Protein AF-A0A1X1ZP65-F1 (afdb_monomer_lite)

Secondary structure (DSSP, 8-state):
-------TTSPPPHHHHHHHHHHHHHHHHHHHHTTS-----HHHHHHHHHHHHHHHHHHHHHHHHHH---HHHHHHHHHHHHHHHHHHHHHHTTS--S-PPPPPHHHHHHHHHHHHHHHHHHHHH--

Structure (mmCIF, N/CA/C/O backbone):
data_AF-A0A1X1ZP65-F1
#
_entry.id   AF-A0A1X1ZP65-F1
#
loop_
_atom_site.group_PDB
_atom_site.id
_atom_site.type_symbol
_atom_site.label_atom_id
_atom_site.label_alt_id
_atom_site.label_comp_id
_atom_site.label_asym_id
_atom_site.label_entity_id
_atom_site.label_seq_id
_atom_site.pdbx_PDB_ins_code
_atom_site.Cartn_x
_atom_site.Cartn_y
_atom_site.Cartn_z
_atom_site.occupancy
_atom_site.B_iso_or_equiv
_atom_site.auth_seq_id
_atom_site.auth_comp_id
_atom_site.auth_asym_id
_atom_site.auth_atom_id
_atom_site.pdbx_PDB_model_num
ATOM 1 N N . MET A 1 1 ? -7.326 -2.151 -28.587 1.00 33.38 1 MET A N 1
ATOM 2 C CA . MET A 1 1 ? -6.669 -3.162 -27.728 1.00 33.38 1 MET A CA 1
ATOM 3 C C . MET A 1 1 ? -7.105 -2.901 -26.299 1.00 33.38 1 MET A C 1
ATOM 5 O O . MET A 1 1 ? -6.772 -1.851 -25.771 1.00 33.38 1 MET A O 1
ATOM 9 N N . GLY A 1 2 ? -7.943 -3.770 -25.733 1.00 37.00 2 GLY A N 1
ATOM 10 C CA . GLY A 1 2 ? -8.495 -3.604 -24.387 1.00 37.00 2 GLY A CA 1
ATOM 11 C C . GLY A 1 2 ? -7.546 -4.169 -23.336 1.00 37.00 2 GLY A C 1
ATOM 12 O O . GLY A 1 2 ? -7.438 -5.385 -23.205 1.00 37.00 2 GLY A O 1
ATOM 13 N N . TRP A 1 3 ? -6.870 -3.286 -22.608 1.00 39.00 3 TRP A N 1
ATOM 14 C CA . TRP A 1 3 ? -6.037 -3.624 -21.453 1.00 39.00 3 TRP A CA 1
ATOM 15 C C . TRP A 1 3 ? -6.852 -3.352 -20.190 1.00 39.00 3 TRP A C 1
ATOM 17 O O . TRP A 1 3 ? -6.645 -2.364 -19.502 1.00 39.00 3 TRP A O 1
ATOM 27 N N . SER A 1 4 ? -7.873 -4.166 -19.952 1.00 46.00 4 SER A N 1
ATOM 28 C CA . SER A 1 4 ? -8.547 -4.220 -18.653 1.00 46.00 4 SER A CA 1
ATOM 29 C C . SER A 1 4 ? -9.266 -5.554 -18.554 1.00 46.00 4 SER A C 1
ATOM 31 O O . SER A 1 4 ? -10.454 -5.689 -18.836 1.00 46.00 4 SER A O 1
ATOM 33 N N . ARG A 1 5 ? -8.479 -6.588 -18.281 1.00 43.97 5 ARG A N 1
ATOM 34 C CA . ARG A 1 5 ? -8.945 -7.886 -17.802 1.00 43.97 5 ARG A CA 1
ATOM 35 C C . ARG A 1 5 ? -7.924 -8.305 -16.748 1.00 43.97 5 ARG A C 1
ATOM 37 O O . ARG A 1 5 ? -6.741 -8.185 -17.032 1.00 43.97 5 ARG A O 1
ATOM 44 N N . TYR A 1 6 ? -8.427 -8.756 -15.599 1.00 52.56 6 TYR A N 1
ATOM 45 C CA . TYR A 1 6 ? -7.776 -9.084 -14.316 1.00 52.56 6 TY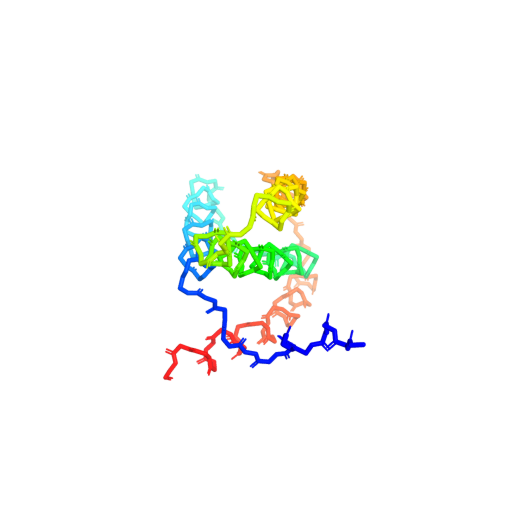R A CA 1
ATOM 46 C C . TYR A 1 6 ? -7.831 -7.962 -13.251 1.00 52.56 6 TYR A C 1
ATOM 48 O O . TYR A 1 6 ? -7.319 -6.879 -13.475 1.00 52.56 6 TYR A O 1
ATOM 56 N N . ALA A 1 7 ? -8.447 -8.147 -12.074 1.00 46.84 7 ALA A N 1
ATOM 57 C CA . ALA A 1 7 ? -9.274 -9.262 -11.608 1.00 46.84 7 ALA A CA 1
ATOM 58 C C . ALA A 1 7 ? -10.049 -8.891 -10.326 1.00 46.84 7 ALA A C 1
ATOM 60 O O . ALA A 1 7 ? -9.494 -8.926 -9.233 1.00 46.84 7 ALA A O 1
ATOM 61 N N . ALA A 1 8 ? -11.367 -8.712 -10.409 1.00 44.25 8 ALA A N 1
ATOM 62 C CA . ALA A 1 8 ? -12.243 -8.726 -9.229 1.00 44.25 8 ALA A CA 1
ATOM 63 C C . ALA A 1 8 ? -12.385 -10.147 -8.610 1.00 44.25 8 ALA A C 1
ATOM 65 O O . ALA A 1 8 ? -13.429 -10.498 -8.073 1.00 44.25 8 ALA A O 1
ATOM 66 N N . GLY A 1 9 ? -11.357 -11.003 -8.726 1.00 50.53 9 GLY A N 1
ATOM 67 C CA . GLY A 1 9 ? -11.441 -12.429 -8.394 1.00 50.53 9 GLY A CA 1
ATOM 68 C C . GLY A 1 9 ? -10.133 -13.235 -8.356 1.00 50.53 9 GLY A C 1
ATOM 69 O O . GLY A 1 9 ? -10.192 -14.398 -7.973 1.00 50.53 9 GLY A O 1
ATOM 70 N N . MET A 1 10 ? -8.957 -12.681 -8.692 1.00 63.25 10 MET A N 1
ATOM 71 C CA . MET A 1 10 ? -7.682 -13.394 -8.471 1.00 63.25 10 MET A CA 1
ATOM 72 C C . MET A 1 10 ? -7.220 -13.261 -7.020 1.00 63.25 10 MET A C 1
ATOM 74 O O . MET A 1 10 ? -7.535 -12.289 -6.323 1.00 63.25 10 MET A O 1
ATOM 78 N N . ALA A 1 11 ? -6.474 -14.260 -6.552 1.00 79.75 11 ALA A N 1
ATOM 79 C CA . ALA A 1 11 ? -5.706 -14.124 -5.326 1.00 79.75 11 ALA A CA 1
ATOM 80 C C . ALA A 1 11 ? -4.692 -12.980 -5.479 1.00 79.75 11 ALA A C 1
ATOM 82 O O . ALA A 1 11 ? -4.091 -12.832 -6.542 1.00 79.75 11 ALA A O 1
ATOM 83 N N . LYS A 1 12 ? -4.547 -12.165 -4.427 1.00 83.88 12 LYS A N 1
ATOM 84 C CA . LYS A 1 12 ? -3.535 -11.102 -4.359 1.00 83.88 12 LYS A CA 1
ATOM 85 C C . LYS A 1 12 ? -2.146 -11.721 -4.546 1.00 83.88 12 LYS A C 1
ATOM 87 O O . LYS A 1 12 ? -1.949 -12.867 -4.134 1.00 83.88 12 LYS A O 1
ATOM 92 N N . THR A 1 13 ? -1.194 -10.986 -5.111 1.00 91.00 13 THR A N 1
ATOM 93 C CA . THR A 1 13 ? 0.210 -11.425 -5.169 1.00 91.00 13 THR A CA 1
ATOM 94 C C . THR A 1 13 ? 0.757 -11.672 -3.763 1.00 91.00 13 THR A C 1
ATOM 96 O O . THR A 1 13 ? 0.254 -11.113 -2.786 1.00 91.00 13 THR A O 1
ATOM 99 N N . ILE A 1 14 ? 1.804 -12.495 -3.649 1.00 92.00 14 ILE A N 1
ATOM 100 C CA . ILE A 1 14 ? 2.462 -12.768 -2.360 1.00 92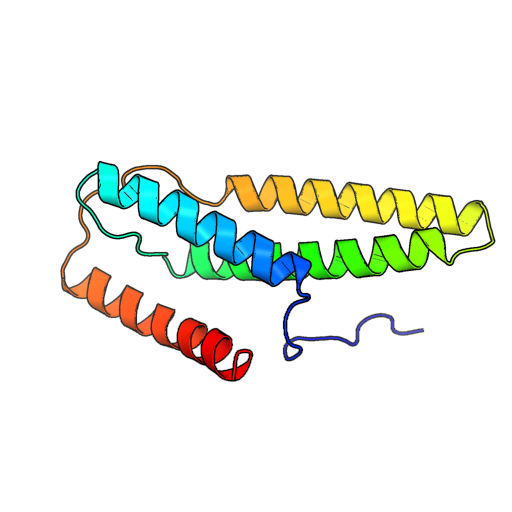.00 14 ILE A CA 1
ATOM 101 C C . ILE A 1 14 ? 2.913 -11.453 -1.711 1.00 92.00 14 ILE A C 1
ATOM 103 O O . ILE A 1 14 ? 2.593 -11.214 -0.554 1.00 92.00 14 ILE A O 1
ATOM 107 N N . ALA A 1 15 ? 3.523 -10.550 -2.485 1.00 91.19 15 ALA A N 1
ATOM 108 C CA . ALA A 1 15 ? 3.959 -9.244 -1.995 1.00 91.19 15 ALA A CA 1
ATOM 109 C C . ALA A 1 15 ? 2.805 -8.410 -1.406 1.00 91.19 15 ALA A C 1
ATOM 111 O O . ALA A 1 15 ? 2.954 -7.793 -0.352 1.00 91.19 15 ALA A O 1
ATOM 112 N N . ALA A 1 16 ? 1.634 -8.398 -2.054 1.00 91.75 16 ALA A N 1
ATOM 113 C CA . ALA A 1 16 ? 0.462 -7.707 -1.521 1.00 91.75 16 ALA A CA 1
ATOM 114 C C . ALA A 1 16 ? -0.084 -8.380 -0.252 1.00 91.75 16 ALA A C 1
ATOM 116 O O . ALA A 1 16 ? -0.490 -7.687 0.679 1.00 91.75 16 ALA A O 1
ATOM 117 N N . GLN A 1 17 ? -0.090 -9.714 -0.191 1.00 91.88 17 GLN A N 1
ATOM 118 C CA . GLN A 1 17 ? -0.527 -10.452 0.998 1.00 91.88 17 GLN A CA 1
ATOM 119 C C . GLN A 1 17 ? 0.403 -10.210 2.191 1.00 91.88 17 GLN A C 1
ATOM 121 O O . GLN A 1 17 ? -0.082 -9.898 3.276 1.00 91.88 17 GLN A O 1
ATOM 126 N N . GLU A 1 18 ? 1.716 -10.306 1.982 1.00 92.56 18 GLU A N 1
ATOM 127 C CA . GLU A 1 18 ? 2.740 -10.064 3.002 1.00 92.56 18 GLU A CA 1
ATOM 128 C C . GLU A 1 18 ? 2.650 -8.640 3.548 1.00 92.56 18 GLU A C 1
ATOM 130 O O . GLU A 1 18 ? 2.596 -8.451 4.761 1.00 92.56 18 GLU A O 1
ATOM 135 N N . LEU A 1 19 ? 2.540 -7.641 2.665 1.00 93.94 19 LEU A N 1
ATOM 136 C CA . LEU A 1 19 ? 2.398 -6.243 3.068 1.00 93.94 19 LEU A CA 1
ATOM 137 C C . LEU A 1 19 ? 1.134 -6.011 3.906 1.00 93.94 19 LEU A C 1
ATOM 139 O O . LEU A 1 19 ? 1.188 -5.339 4.935 1.00 93.94 19 LEU A O 1
ATOM 143 N N . LEU A 1 20 ? -0.006 -6.569 3.487 1.00 93.06 20 LEU A N 1
ATOM 144 C CA . LEU A 1 20 ? -1.260 -6.418 4.226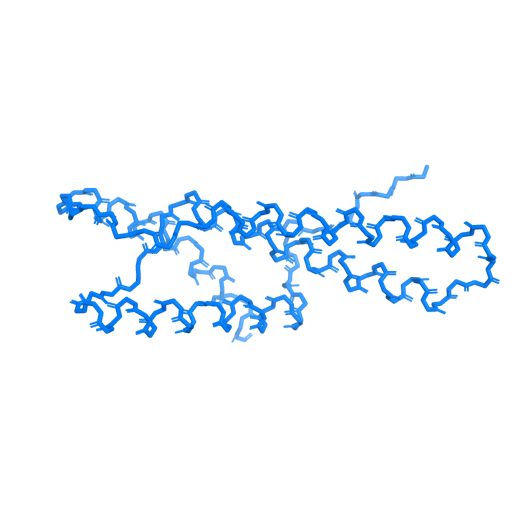 1.00 93.06 20 LEU A CA 1
ATOM 145 C C . LEU A 1 20 ? -1.241 -7.181 5.559 1.00 93.06 20 LEU A C 1
ATOM 147 O O . LEU A 1 20 ? -1.826 -6.693 6.523 1.00 93.06 20 LEU A O 1
ATOM 151 N N . SER A 1 21 ? -0.575 -8.340 5.632 1.00 91.62 21 SER A N 1
ATOM 152 C CA . SER A 1 21 ? -0.399 -9.084 6.889 1.00 91.62 21 SER A CA 1
ATOM 153 C C . SER A 1 21 ? 0.485 -8.317 7.864 1.00 91.62 21 SER A C 1
ATOM 155 O O . SER A 1 21 ? 0.087 -8.115 9.006 1.00 91.62 21 SER A O 1
ATOM 157 N N . ALA A 1 22 ? 1.632 -7.814 7.401 1.00 91.94 22 ALA A N 1
ATOM 158 C CA . ALA A 1 22 ? 2.557 -7.047 8.230 1.00 91.94 22 ALA A CA 1
ATOM 159 C C . ALA A 1 22 ? 1.889 -5.794 8.820 1.00 91.94 22 ALA A C 1
ATOM 161 O O . ALA A 1 22 ? 2.044 -5.503 10.004 1.00 91.94 22 ALA A O 1
ATOM 162 N N . LEU A 1 23 ? 1.083 -5.089 8.019 1.00 92.00 23 LEU A N 1
ATOM 163 C CA . LEU A 1 23 ? 0.327 -3.927 8.484 1.00 92.00 23 LEU A CA 1
ATOM 164 C C . LEU A 1 23 ? -0.742 -4.293 9.530 1.00 92.00 23 LEU A C 1
ATOM 166 O O . LEU A 1 23 ? -0.891 -3.590 10.530 1.00 92.00 23 LEU A O 1
ATOM 170 N N . ASP A 1 24 ? -1.492 -5.376 9.304 1.00 91.50 24 ASP A N 1
ATOM 171 C CA . ASP A 1 24 ? -2.498 -5.895 10.245 1.00 91.50 24 ASP A CA 1
ATOM 172 C C . ASP A 1 24 ? -1.840 -6.281 11.580 1.00 91.50 24 ASP A C 1
ATOM 174 O O . ASP A 1 24 ? -2.332 -5.904 12.641 1.00 91.50 24 ASP A O 1
ATOM 178 N N . GLU A 1 25 ? -0.690 -6.958 11.531 1.00 91.31 25 GLU A N 1
ATOM 179 C CA . GLU A 1 25 ? 0.099 -7.357 12.700 1.00 91.31 25 GLU A CA 1
ATOM 180 C C . GLU A 1 25 ? 0.639 -6.154 13.483 1.00 91.31 25 GLU A C 1
ATOM 182 O O . GLU A 1 25 ? 0.475 -6.093 14.706 1.00 91.31 25 GLU A O 1
ATOM 187 N N . GLU A 1 26 ? 1.241 -5.177 12.802 1.00 91.44 26 GLU A N 1
ATOM 188 C CA . GLU A 1 26 ? 1.803 -3.983 13.437 1.00 91.44 26 GLU A CA 1
ATOM 189 C C . GLU A 1 26 ? 0.716 -3.156 14.137 1.00 91.44 26 GLU A C 1
ATOM 191 O O . GLU A 1 26 ? 0.849 -2.786 15.311 1.00 91.44 26 GLU A O 1
ATOM 196 N N . LEU A 1 27 ? -0.405 -2.913 13.454 1.00 90.44 27 LEU A N 1
ATOM 197 C CA . LEU A 1 27 ? -1.509 -2.141 14.017 1.00 90.44 27 LEU A CA 1
ATOM 198 C C . LEU A 1 27 ? -2.253 -2.914 15.110 1.00 90.44 27 LEU A C 1
ATOM 200 O O . LEU A 1 27 ? -2.677 -2.306 16.095 1.00 90.44 27 LEU A O 1
ATOM 204 N N . ALA A 1 28 ? -2.355 -4.242 15.008 1.00 90.12 28 ALA A N 1
ATOM 205 C CA . ALA A 1 28 ? -2.910 -5.074 16.073 1.00 90.12 28 ALA A CA 1
ATOM 206 C C . ALA A 1 28 ? -2.030 -5.045 17.326 1.00 90.12 28 ALA A C 1
ATOM 208 O O . ALA A 1 28 ? -2.543 -4.894 18.438 1.00 90.12 28 ALA A O 1
ATOM 209 N N . ALA A 1 29 ? -0.707 -5.121 17.162 1.00 88.75 29 ALA A N 1
ATOM 210 C CA . ALA A 1 29 ? 0.234 -4.973 18.265 1.00 88.75 29 ALA A CA 1
ATOM 211 C C . ALA A 1 29 ? 0.134 -3.580 18.904 1.00 88.75 29 ALA A C 1
ATOM 213 O O . ALA A 1 29 ? 0.173 -3.459 20.131 1.00 88.75 29 ALA A O 1
ATOM 214 N N . SER A 1 30 ? -0.045 -2.529 18.098 1.00 88.25 30 SER A N 1
ATOM 215 C CA . SER A 1 30 ? -0.242 -1.176 18.616 1.00 88.25 30 SER A CA 1
ATOM 216 C C . SER A 1 30 ? -1.548 -1.029 19.396 1.00 88.25 30 SER A C 1
ATOM 218 O O . SER A 1 30 ? -1.511 -0.590 20.542 1.00 88.25 30 SER A O 1
ATOM 220 N N . ALA A 1 31 ? -2.678 -1.482 18.845 1.00 86.62 31 ALA A N 1
ATOM 221 C CA . ALA A 1 31 ? -3.972 -1.442 19.529 1.00 86.62 31 ALA A CA 1
ATOM 222 C C . ALA A 1 31 ? -3.934 -2.191 20.871 1.00 86.62 31 ALA A C 1
ATOM 224 O O . ALA A 1 31 ? -4.455 -1.703 21.879 1.00 86.62 31 ALA A O 1
ATOM 225 N N . LYS A 1 32 ? -3.246 -3.341 20.909 1.00 88.50 32 LYS A N 1
ATOM 226 C CA . LYS A 1 32 ? -3.093 -4.147 22.124 1.00 88.50 32 LYS A CA 1
ATOM 227 C C . LYS A 1 32 ? -2.306 -3.422 23.216 1.00 88.50 32 LYS A C 1
ATOM 229 O O . LYS A 1 32 ? -2.655 -3.556 24.388 1.00 88.50 32 LYS A O 1
ATOM 234 N N . ARG A 1 33 ? -1.274 -2.644 22.859 1.00 86.88 33 ARG A N 1
ATOM 235 C CA . ARG A 1 33 ? -0.547 -1.786 23.819 1.00 86.88 33 ARG A CA 1
ATOM 236 C C . ARG A 1 33 ? -1.462 -0.729 24.441 1.00 86.88 33 ARG A C 1
ATOM 238 O O . ARG A 1 33 ? -1.311 -0.432 25.620 1.00 86.88 33 ARG A O 1
ATOM 245 N N . ASP A 1 34 ? -2.461 -0.274 23.692 1.00 86.00 34 ASP A N 1
ATOM 246 C CA . ASP A 1 34 ? -3.496 0.660 24.151 1.00 86.00 34 ASP A CA 1
ATOM 247 C C . ASP A 1 34 ? -4.700 -0.043 24.816 1.00 86.00 34 ASP A C 1
ATOM 249 O O . ASP A 1 34 ? -5.748 0.572 25.038 1.00 86.00 34 ASP A O 1
ATOM 253 N N . GLY A 1 35 ? -4.581 -1.342 25.120 1.00 86.25 35 GLY A N 1
ATOM 254 C CA . GLY A 1 35 ? -5.592 -2.130 25.832 1.00 86.25 35 GLY A CA 1
ATOM 255 C C . GLY A 1 35 ? -6.840 -2.477 25.015 1.00 86.25 35 GLY A C 1
ATOM 256 O O . GLY A 1 35 ? -7.883 -2.769 25.602 1.00 86.25 35 GLY A O 1
ATOM 257 N N . ARG A 1 36 ? -6.775 -2.425 23.679 1.00 84.19 36 ARG A N 1
ATOM 258 C CA . ARG A 1 36 ? -7.904 -2.718 22.781 1.00 84.19 36 ARG A CA 1
ATOM 259 C C . ARG A 1 36 ? -7.508 -3.668 21.652 1.00 84.19 36 ARG A C 1
ATOM 261 O O . ARG A 1 36 ? -6.335 -3.843 21.350 1.00 84.19 36 ARG A O 1
ATOM 268 N N . ASP A 1 37 ? -8.506 -4.258 21.004 1.00 87.19 37 ASP A N 1
ATOM 269 C CA . ASP A 1 37 ? -8.301 -5.039 19.784 1.00 87.19 37 ASP A CA 1
ATOM 270 C C . ASP A 1 37 ? -8.379 -4.134 18.550 1.00 87.19 37 ASP A C 1
ATOM 272 O O . ASP A 1 37 ? -9.203 -3.214 18.496 1.00 87.19 37 ASP A O 1
ATOM 276 N N . LEU A 1 38 ? -7.567 -4.424 17.530 1.00 85.69 38 LEU A N 1
ATOM 277 C CA . LEU A 1 38 ? -7.704 -3.789 16.222 1.00 85.69 38 LEU A CA 1
ATOM 278 C C . LEU A 1 38 ? -9.028 -4.214 15.582 1.00 85.69 38 LEU A C 1
ATOM 280 O O . LEU A 1 38 ? -9.292 -5.400 15.373 1.00 85.69 38 LEU A O 1
ATOM 284 N N . VAL A 1 39 ? -9.851 -3.229 15.226 1.00 86.06 39 VAL A N 1
ATOM 285 C CA . VAL A 1 39 ? -11.079 -3.458 14.469 1.00 86.06 39 VAL A CA 1
ATOM 286 C C . VAL A 1 39 ? -11.140 -2.490 13.302 1.00 86.06 39 VAL A C 1
ATOM 288 O O . VAL A 1 39 ? -11.433 -1.312 13.466 1.00 86.06 39 VAL A O 1
ATOM 291 N N . TRP A 1 40 ? -10.917 -3.026 12.109 1.00 85.31 40 TRP A N 1
ATOM 292 C CA . TRP A 1 40 ? -11.056 -2.283 10.866 1.00 85.31 40 TRP A CA 1
ATOM 293 C C . TRP A 1 40 ? -12.502 -1.845 10.622 1.00 85.31 40 TRP A C 1
ATOM 295 O O . TRP A 1 40 ? -13.437 -2.644 10.742 1.00 85.31 40 TRP A O 1
ATOM 305 N N . SER A 1 41 ? -12.700 -0.598 10.215 1.00 86.50 41 SER A N 1
ATOM 306 C CA . SER A 1 41 ? -13.957 -0.148 9.623 1.00 86.50 41 SER A CA 1
ATOM 307 C C . SER A 1 41 ? -14.135 -0.675 8.198 1.00 86.50 41 SER A C 1
ATOM 309 O O . SER A 1 41 ? -13.190 -1.124 7.553 1.00 86.50 41 SER A O 1
ATOM 311 N N . ALA A 1 42 ? -15.366 -0.606 7.682 1.00 83.88 42 ALA A N 1
ATOM 312 C CA . ALA A 1 42 ? -15.644 -0.995 6.300 1.00 83.88 42 ALA A CA 1
ATOM 313 C C . ALA A 1 42 ? -14.871 -0.127 5.288 1.00 83.88 42 ALA A C 1
ATOM 315 O O . ALA A 1 42 ? -14.365 -0.659 4.306 1.00 83.88 42 ALA A O 1
ATOM 316 N N . ALA A 1 43 ? -14.734 1.174 5.565 1.00 86.75 43 ALA A N 1
ATOM 317 C CA . ALA A 1 43 ? -13.969 2.093 4.726 1.00 86.75 43 ALA A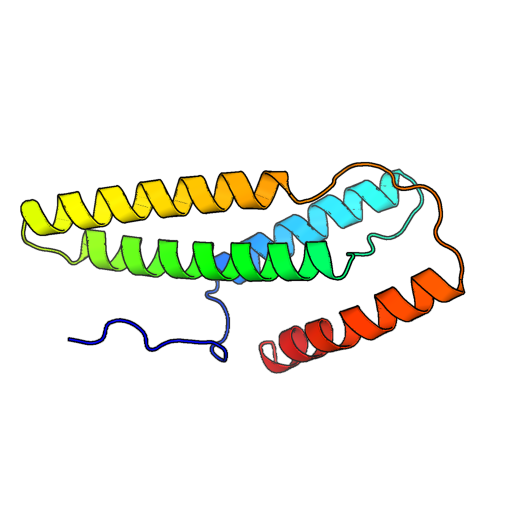 CA 1
ATOM 318 C C . ALA A 1 43 ? -12.472 1.748 4.735 1.00 86.75 43 ALA A C 1
ATOM 320 O O . ALA A 1 43 ? -11.854 1.656 3.681 1.00 86.75 43 ALA A O 1
ATOM 321 N N . GLU A 1 44 ? -11.892 1.467 5.905 1.00 90.00 44 GLU A N 1
ATOM 322 C CA . GLU A 1 44 ? -10.483 1.060 5.984 1.00 90.00 44 GLU A CA 1
ATOM 323 C C . GLU A 1 44 ? -10.246 -0.292 5.308 1.00 90.00 44 GLU A C 1
ATOM 325 O O . GLU A 1 44 ? -9.238 -0.465 4.631 1.00 90.00 44 GLU A O 1
ATOM 330 N N . ARG A 1 45 ? -11.186 -1.242 5.414 1.00 89.75 45 ARG A N 1
ATOM 331 C CA . ARG A 1 45 ? -11.117 -2.504 4.658 1.00 89.75 45 ARG A CA 1
ATOM 332 C C . ARG A 1 45 ? -11.091 -2.269 3.150 1.00 89.75 45 ARG A C 1
ATOM 334 O O . ARG A 1 45 ? -10.322 -2.929 2.457 1.00 89.75 45 ARG A O 1
ATOM 341 N N . GLU A 1 46 ? -11.899 -1.340 2.653 1.00 89.00 46 GLU A N 1
ATOM 342 C CA . GLU A 1 46 ? -11.911 -0.977 1.237 1.00 89.00 46 GLU A CA 1
ATOM 343 C C . GLU A 1 46 ? -10.573 -0.356 0.811 1.00 89.00 46 GLU A C 1
ATOM 345 O O . GLU A 1 46 ? -9.986 -0.775 -0.187 1.00 89.00 46 GLU A O 1
ATOM 350 N N . VAL A 1 47 ? -10.034 0.567 1.616 1.00 92.38 47 VAL A N 1
ATOM 351 C CA . VAL A 1 47 ? -8.708 1.168 1.397 1.00 92.38 47 VAL A CA 1
ATOM 352 C C . VAL A 1 47 ? -7.608 0.103 1.385 1.00 92.38 47 VAL A C 1
ATOM 354 O O . VAL A 1 47 ? -6.770 0.114 0.487 1.00 92.38 47 VAL A O 1
ATOM 357 N N . LEU A 1 48 ? -7.625 -0.860 2.311 1.00 92.50 48 LEU A N 1
ATOM 358 C CA . LEU A 1 48 ? -6.688 -1.991 2.320 1.00 92.50 48 LEU A CA 1
ATOM 359 C C . LEU A 1 48 ? -6.806 -2.845 1.049 1.00 92.50 48 LEU A C 1
ATOM 361 O O . LEU A 1 48 ? -5.792 -3.265 0.488 1.00 92.50 48 LEU A O 1
ATOM 365 N N . GLY A 1 49 ? -8.029 -3.070 0.562 1.00 90.31 49 GLY A N 1
ATOM 366 C CA . GLY A 1 49 ? -8.280 -3.737 -0.716 1.00 90.31 49 GLY A CA 1
ATOM 367 C C . GLY A 1 49 ? -7.607 -3.013 -1.884 1.00 90.31 49 GLY A C 1
ATOM 368 O O . GLY A 1 49 ? -6.857 -3.645 -2.637 1.00 90.31 49 GLY A O 1
ATOM 369 N N . MET A 1 50 ? -7.802 -1.691 -1.959 1.00 93.50 50 MET A N 1
ATOM 370 C CA . MET A 1 50 ? -7.199 -0.809 -2.966 1.00 93.50 50 MET A CA 1
ATOM 371 C C . MET A 1 50 ? -5.669 -0.760 -2.871 1.00 93.50 50 MET A C 1
ATOM 373 O O . MET A 1 50 ? -4.996 -0.776 -3.900 1.00 93.50 50 MET A O 1
ATOM 377 N N . ILE A 1 51 ? -5.099 -0.745 -1.658 1.00 94.69 51 ILE A N 1
ATOM 378 C CA . ILE A 1 51 ? -3.643 -0.840 -1.453 1.00 94.69 51 ILE A CA 1
ATOM 379 C C . ILE A 1 51 ? -3.129 -2.157 -2.026 1.00 94.69 51 ILE A C 1
ATOM 381 O O . ILE A 1 51 ? -2.169 -2.150 -2.793 1.00 94.69 51 ILE A O 1
ATOM 385 N N . GLY A 1 52 ? -3.792 -3.272 -1.711 1.00 93.75 52 GLY A N 1
ATOM 386 C CA . GLY A 1 52 ? -3.426 -4.574 -2.259 1.00 93.75 52 GLY A CA 1
ATOM 387 C C . GLY A 1 52 ? -3.451 -4.594 -3.790 1.00 93.75 52 GLY A C 1
ATOM 388 O O . GLY A 1 52 ? -2.514 -5.091 -4.399 1.00 93.75 52 GLY A O 1
ATOM 389 N N . ASP A 1 53 ? -4.489 -4.028 -4.421 1.00 93.19 53 ASP A N 1
ATOM 390 C CA . ASP A 1 53 ? -4.591 -3.969 -5.894 1.00 93.19 53 ASP A CA 1
ATOM 391 C C . ASP A 1 53 ? -3.478 -3.106 -6.503 1.00 93.19 53 ASP A C 1
ATOM 393 O O . ASP A 1 53 ? -2.898 -3.448 -7.532 1.00 93.19 53 ASP A O 1
ATOM 397 N N . ALA A 1 54 ? -3.142 -1.990 -5.855 1.00 95.31 54 ALA A N 1
ATOM 398 C CA . ALA A 1 54 ? -2.062 -1.123 -6.305 1.00 95.31 54 ALA A CA 1
ATOM 399 C C . ALA A 1 54 ? -0.681 -1.789 -6.152 1.00 95.31 54 ALA A C 1
ATOM 401 O O . ALA A 1 54 ? 0.186 -1.596 -7.004 1.00 95.31 54 ALA A O 1
ATOM 402 N N . VAL A 1 55 ? -0.472 -2.601 -5.110 1.00 96.19 55 VAL A N 1
ATOM 403 C CA . VAL A 1 55 ? 0.755 -3.397 -4.940 1.00 96.19 55 VAL A CA 1
ATOM 404 C C . VAL A 1 55 ? 0.846 -4.501 -5.992 1.00 96.19 55 VAL A C 1
ATOM 406 O O . VAL A 1 55 ? 1.901 -4.635 -6.609 1.00 96.19 55 VAL A O 1
ATOM 409 N N . ASP A 1 56 ? -0.245 -5.221 -6.264 1.00 95.38 56 ASP A N 1
ATOM 410 C CA . ASP A 1 56 ? -0.301 -6.203 -7.357 1.00 95.38 56 ASP A CA 1
ATOM 411 C C . ASP A 1 56 ? 0.077 -5.541 -8.689 1.00 95.38 56 ASP A C 1
ATOM 413 O O . ASP A 1 56 ? 0.936 -6.025 -9.428 1.00 95.38 56 ASP A O 1
ATOM 417 N N . ARG A 1 57 ? -0.486 -4.357 -8.953 1.00 95.50 57 ARG A N 1
ATOM 418 C CA . ARG A 1 57 ? -0.167 -3.586 -10.153 1.00 95.50 57 ARG A CA 1
ATOM 419 C C . ARG A 1 57 ? 1.297 -3.145 -10.206 1.00 95.50 57 ARG A C 1
ATOM 421 O O . ARG A 1 57 ? 1.889 -3.128 -11.286 1.00 95.50 57 ARG A O 1
ATOM 428 N N . ARG A 1 58 ? 1.891 -2.785 -9.066 1.00 97.25 58 ARG A N 1
ATOM 429 C CA . ARG A 1 58 ? 3.317 -2.440 -8.972 1.00 97.25 58 ARG A CA 1
ATOM 430 C C . ARG A 1 58 ? 4.189 -3.637 -9.351 1.00 97.25 58 ARG A C 1
ATOM 432 O O . ARG A 1 58 ? 5.136 -3.453 -10.112 1.00 97.25 58 ARG A O 1
ATOM 439 N N . GLU A 1 59 ? 3.871 -4.838 -8.873 1.00 97.06 59 GLU A N 1
ATOM 440 C CA . GLU A 1 59 ? 4.604 -6.067 -9.219 1.00 97.06 59 GLU A CA 1
ATOM 441 C C . GLU A 1 59 ? 4.518 -6.377 -10.721 1.00 97.06 59 GLU A C 1
ATOM 443 O O . GLU A 1 59 ? 5.543 -6.590 -11.370 1.00 97.06 59 GLU A O 1
ATOM 448 N N . GLU A 1 60 ? 3.322 -6.296 -11.312 1.00 95.81 60 GLU A N 1
ATOM 449 C CA . GLU A 1 60 ? 3.138 -6.463 -12.761 1.00 95.81 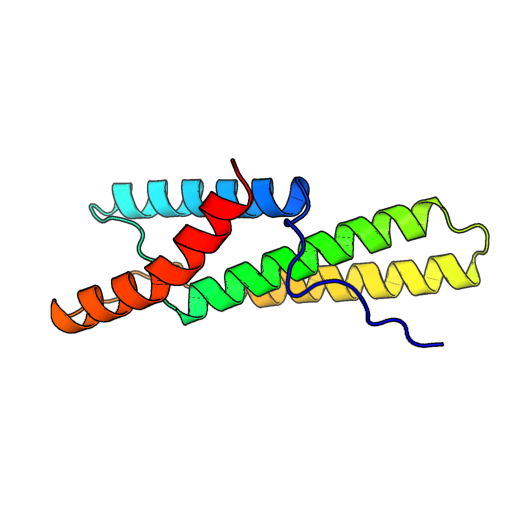60 GLU A CA 1
ATOM 450 C C . GLU A 1 60 ? 3.967 -5.465 -13.578 1.00 95.81 60 GLU A C 1
ATOM 452 O O . GLU A 1 60 ? 4.639 -5.834 -14.544 1.00 95.81 60 GLU A O 1
ATOM 457 N N . LEU A 1 61 ? 3.916 -4.182 -13.203 1.00 96.81 61 LEU A N 1
ATOM 458 C CA . LEU A 1 61 ? 4.659 -3.126 -13.882 1.00 96.81 61 LEU A CA 1
ATOM 459 C C . LEU A 1 61 ? 6.169 -3.295 -13.709 1.00 96.81 61 LEU A C 1
ATOM 461 O O . LEU A 1 61 ? 6.912 -3.007 -14.644 1.00 96.81 61 LEU A O 1
ATOM 465 N N . SER A 1 62 ? 6.619 -3.787 -12.554 1.00 97.19 62 SER A N 1
ATOM 466 C CA . SER A 1 62 ? 8.035 -4.042 -12.281 1.00 97.19 62 SER A CA 1
ATOM 467 C C . SER A 1 62 ? 8.547 -5.186 -13.158 1.00 97.19 62 SER A C 1
ATOM 469 O O . SER A 1 62 ? 9.551 -5.032 -13.848 1.00 97.19 62 SER A O 1
ATOM 471 N N . ALA A 1 63 ? 7.796 -6.287 -13.254 1.00 96.75 63 ALA A N 1
ATOM 472 C CA . ALA A 1 63 ? 8.114 -7.381 -14.171 1.00 96.75 63 ALA A CA 1
ATOM 473 C C . ALA A 1 63 ? 8.129 -6.920 -15.642 1.00 96.75 63 ALA A C 1
ATOM 475 O O . ALA A 1 63 ? 9.036 -7.262 -16.404 1.00 96.75 63 ALA A O 1
ATOM 476 N N . ALA A 1 64 ? 7.157 -6.096 -16.050 1.00 96.31 64 ALA A N 1
ATOM 477 C CA . ALA A 1 64 ? 7.109 -5.535 -17.399 1.00 96.31 64 ALA A CA 1
ATOM 478 C C . ALA A 1 64 ? 8.271 -4.567 -17.682 1.00 96.31 64 ALA A C 1
ATOM 480 O O . ALA A 1 64 ? 8.775 -4.524 -18.807 1.00 96.31 64 ALA A O 1
ATOM 481 N N . TYR A 1 65 ? 8.701 -3.797 -16.680 1.00 96.94 65 TYR A N 1
ATOM 482 C CA . TYR A 1 65 ? 9.839 -2.886 -16.777 1.00 96.94 65 TYR A CA 1
ATOM 483 C C . TYR A 1 65 ? 11.136 -3.647 -17.068 1.00 96.94 65 TYR A C 1
ATOM 485 O O . TYR A 1 65 ? 11.870 -3.269 -17.983 1.00 96.94 65 TYR A O 1
ATOM 493 N N . GLU A 1 66 ? 11.374 -4.751 -16.360 1.00 96.94 66 GLU A N 1
ATOM 494 C CA . GLU A 1 66 ? 12.549 -5.604 -16.568 1.00 96.94 66 GLU A CA 1
ATOM 495 C C . GLU A 1 66 ? 12.516 -6.316 -17.929 1.00 96.94 66 GLU A C 1
ATOM 497 O O . GLU A 1 66 ? 13.523 -6.385 -18.634 1.00 96.94 66 GLU A O 1
ATOM 502 N N . ALA A 1 67 ? 11.342 -6.791 -18.356 1.00 96.81 67 ALA A N 1
ATOM 503 C CA . ALA A 1 67 ? 11.191 -7.515 -19.617 1.00 96.81 67 ALA A CA 1
ATOM 504 C C . ALA A 1 67 ? 11.237 -6.618 -20.872 1.00 96.81 67 ALA A C 1
ATOM 506 O O . ALA A 1 67 ? 11.438 -7.112 -21.987 1.00 96.81 67 ALA A O 1
ATOM 507 N N . CYS A 1 68 ? 11.010 -5.306 -20.743 1.00 95.19 68 CYS A N 1
ATOM 508 C CA . CYS A 1 68 ? 10.898 -4.433 -21.909 1.00 95.19 68 CYS A CA 1
ATOM 509 C C . CYS A 1 68 ? 12.264 -4.136 -22.558 1.00 95.19 68 CYS A C 1
ATOM 511 O O . CYS A 1 68 ? 13.253 -3.825 -21.894 1.00 95.19 68 CYS A O 1
ATOM 513 N N . GLN A 1 69 ? 12.306 -4.176 -23.893 1.00 94.19 69 GLN A N 1
ATOM 514 C CA . GLN A 1 69 ? 13.549 -4.029 -24.665 1.00 94.19 69 GLN A CA 1
ATOM 515 C C . GLN A 1 69 ? 13.769 -2.619 -25.227 1.00 94.19 69 GLN A C 1
ATOM 517 O O . GLN A 1 69 ? 14.880 -2.264 -25.608 1.00 94.19 69 GLN A O 1
ATOM 522 N N . THR A 1 70 ? 12.719 -1.796 -25.296 1.00 97.00 70 THR A N 1
ATOM 523 C CA . THR A 1 70 ? 12.795 -0.461 -25.904 1.00 97.00 70 THR A CA 1
ATOM 524 C C . THR A 1 70 ? 12.788 0.633 -24.845 1.00 97.00 70 THR A C 1
ATOM 526 O O . THR A 1 70 ? 11.952 0.635 -23.941 1.00 97.00 70 THR A O 1
ATOM 529 N N . ILE A 1 71 ? 13.674 1.620 -25.002 1.00 96.62 71 ILE A N 1
ATOM 530 C CA . ILE A 1 71 ? 13.808 2.751 -24.068 1.00 96.62 71 ILE A CA 1
ATOM 531 C C . ILE A 1 71 ? 12.487 3.519 -23.935 1.00 96.62 71 ILE A C 1
ATOM 533 O O . ILE A 1 71 ? 12.071 3.845 -22.829 1.00 96.62 71 ILE A O 1
ATOM 537 N N . SER A 1 72 ? 11.785 3.764 -25.047 1.00 95.88 72 SER A N 1
ATOM 538 C CA . SER A 1 72 ? 10.506 4.487 -25.020 1.00 95.88 72 SER A CA 1
ATOM 539 C C . SER A 1 72 ? 9.445 3.770 -24.176 1.00 95.88 72 SER A C 1
ATOM 541 O O . SER A 1 72 ? 8.740 4.412 -23.399 1.00 95.88 72 SER A O 1
ATOM 543 N N . THR A 1 73 ? 9.353 2.441 -24.277 1.00 95.88 73 THR A N 1
ATOM 544 C CA . THR A 1 73 ? 8.420 1.647 -23.463 1.00 95.88 73 THR A CA 1
ATOM 545 C C . THR A 1 73 ? 8.859 1.627 -22.006 1.00 95.88 73 THR A C 1
ATOM 547 O O . THR A 1 73 ? 8.037 1.843 -21.120 1.00 95.88 73 THR A O 1
ATOM 550 N N . ARG A 1 74 ? 10.164 1.468 -21.760 1.00 96.81 74 ARG A N 1
ATOM 551 C CA . ARG A 1 74 ? 10.747 1.491 -20.417 1.00 96.81 74 ARG A CA 1
ATOM 552 C C . ARG A 1 74 ? 10.425 2.784 -19.669 1.00 96.81 74 ARG A C 1
ATOM 554 O O . ARG A 1 74 ? 9.983 2.735 -18.526 1.00 96.81 74 ARG A O 1
ATOM 561 N N . LEU A 1 75 ? 10.563 3.935 -20.330 1.00 98.00 75 LEU A N 1
ATOM 562 C CA . LEU A 1 75 ? 10.233 5.240 -19.748 1.00 98.00 75 LEU A CA 1
ATOM 563 C C . LEU A 1 75 ? 8.742 5.373 -19.409 1.00 98.00 75 LEU A C 1
ATOM 565 O O . LEU A 1 75 ? 8.408 5.904 -18.354 1.00 98.00 75 LEU A O 1
ATOM 569 N N . LYS A 1 76 ? 7.843 4.861 -20.260 1.00 97.31 76 LYS A N 1
ATOM 570 C CA . LYS A 1 76 ? 6.398 4.859 -19.974 1.00 97.31 76 LYS A CA 1
ATOM 571 C C . LYS A 1 76 ? 6.073 4.001 -18.753 1.00 97.31 76 LYS A C 1
ATOM 573 O O . LYS A 1 76 ? 5.357 4.458 -17.870 1.00 97.31 76 LYS A O 1
ATOM 578 N N . ILE A 1 77 ? 6.642 2.798 -18.674 1.00 97.88 77 ILE A N 1
ATOM 579 C CA . ILE A 1 77 ? 6.436 1.900 -17.530 1.00 97.88 77 ILE A CA 1
ATOM 580 C C . ILE A 1 77 ? 7.002 2.519 -16.243 1.00 97.88 77 ILE A C 1
ATOM 582 O O . ILE A 1 77 ? 6.333 2.476 -15.217 1.00 97.88 77 ILE A O 1
ATOM 586 N N . ALA A 1 78 ? 8.174 3.165 -16.288 1.00 97.81 78 ALA A N 1
ATOM 587 C CA . ALA A 1 78 ? 8.725 3.883 -15.132 1.00 97.81 78 ALA A CA 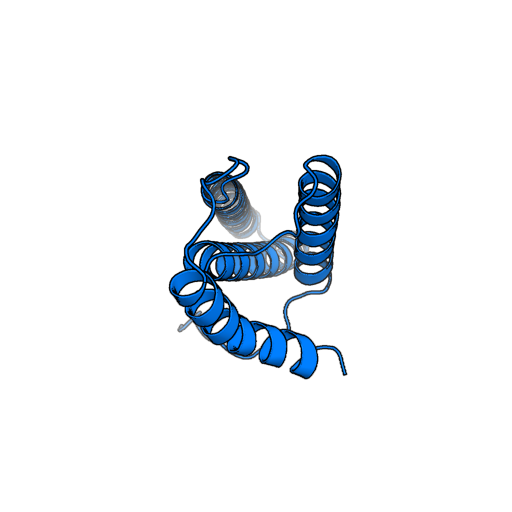1
ATOM 588 C C . ALA A 1 78 ? 7.797 4.996 -14.624 1.00 97.81 78 ALA A C 1
ATOM 590 O O . ALA A 1 78 ? 7.679 5.206 -13.416 1.00 97.81 78 ALA A O 1
ATOM 591 N N . THR A 1 79 ? 7.136 5.718 -15.532 1.00 98.38 79 THR A N 1
ATOM 592 C CA . THR A 1 79 ? 6.136 6.720 -15.150 1.00 98.38 79 THR A CA 1
ATOM 593 C C . THR A 1 79 ? 4.944 6.067 -14.453 1.00 98.38 79 THR A C 1
ATOM 595 O O . THR A 1 79 ? 4.563 6.519 -13.375 1.00 98.38 79 THR A O 1
ATOM 598 N N . GLU A 1 80 ? 4.400 4.982 -15.007 1.00 97.62 80 GLU A N 1
ATOM 599 C CA . GLU A 1 80 ? 3.287 4.249 -14.386 1.00 97.62 80 GLU A CA 1
ATOM 600 C C . GLU A 1 80 ? 3.661 3.659 -13.016 1.00 97.62 80 GLU A C 1
ATOM 602 O O . GLU A 1 80 ? 2.860 3.720 -12.082 1.00 97.62 80 GLU A O 1
ATOM 607 N N . LEU A 1 81 ? 4.891 3.157 -12.854 1.00 98.06 81 LEU A N 1
ATOM 608 C CA . LEU A 1 81 ? 5.416 2.694 -11.564 1.00 98.06 81 LEU A CA 1
ATOM 609 C C . LEU A 1 81 ? 5.387 3.813 -10.522 1.00 98.06 81 LEU A C 1
ATOM 611 O O . LEU A 1 81 ? 4.787 3.648 -9.462 1.00 98.06 81 LEU A O 1
ATOM 615 N N . ARG A 1 82 ? 5.941 4.986 -10.847 1.00 98.25 82 ARG A N 1
ATOM 616 C CA . ARG A 1 82 ? 5.938 6.142 -9.936 1.00 98.25 82 ARG A CA 1
ATOM 617 C C . ARG A 1 82 ? 4.528 6.610 -9.589 1.00 98.25 82 ARG A C 1
ATOM 619 O O . ARG A 1 82 ? 4.265 6.967 -8.444 1.00 98.25 82 ARG A O 1
ATOM 626 N N . LEU A 1 83 ? 3.614 6.629 -10.559 1.00 97.94 83 LEU A N 1
ATOM 627 C CA . LEU A 1 83 ? 2.215 6.991 -10.312 1.00 97.94 83 LEU A CA 1
ATOM 628 C C . LEU A 1 83 ? 1.531 5.991 -9.374 1.00 97.94 83 LEU A C 1
ATOM 630 O O . LEU A 1 83 ? 0.804 6.406 -8.467 1.00 97.94 83 LEU A O 1
ATOM 634 N N . THR A 1 84 ? 1.813 4.701 -9.557 1.00 97.50 84 THR A N 1
ATOM 635 C CA . THR A 1 84 ? 1.306 3.615 -8.710 1.00 97.50 84 THR A CA 1
ATOM 636 C C . THR A 1 84 ? 1.855 3.728 -7.287 1.00 97.50 84 THR A C 1
ATOM 638 O O . THR A 1 84 ? 1.084 3.702 -6.332 1.00 97.50 84 THR A O 1
ATOM 641 N N . GLU A 1 85 ? 3.156 3.966 -7.116 1.00 96.81 85 GLU A N 1
ATOM 642 C CA . GLU A 1 85 ? 3.779 4.187 -5.802 1.00 96.81 85 GLU A CA 1
ATOM 643 C C . GLU A 1 85 ? 3.195 5.404 -5.077 1.00 96.81 85 GLU A C 1
ATOM 645 O O . GLU A 1 85 ? 2.885 5.347 -3.885 1.00 96.81 85 GLU A O 1
ATOM 650 N N . GLN A 1 86 ? 2.965 6.506 -5.795 1.00 97.88 86 GLN A N 1
ATOM 651 C CA . GLN A 1 86 ? 2.299 7.671 -5.218 1.00 97.88 86 GLN A CA 1
ATOM 652 C C . GLN A 1 86 ? 0.848 7.376 -4.826 1.00 97.88 86 GLN A C 1
ATOM 654 O O . GLN A 1 86 ? 0.364 7.914 -3.829 1.00 97.88 86 GLN A O 1
ATOM 659 N N . ALA A 1 87 ? 0.132 6.557 -5.602 1.00 96.25 87 ALA A N 1
ATOM 660 C CA . ALA A 1 87 ? -1.221 6.136 -5.259 1.00 96.25 87 ALA A CA 1
ATOM 661 C C . ALA A 1 87 ? -1.224 5.298 -3.975 1.00 96.25 87 ALA A C 1
ATOM 663 O O . ALA A 1 87 ? -2.003 5.604 -3.074 1.00 96.25 87 ALA A O 1
ATOM 664 N N . ILE A 1 88 ? -0.297 4.344 -3.843 1.00 95.88 88 ILE A N 1
ATOM 665 C CA . ILE A 1 88 ? -0.092 3.559 -2.618 1.00 95.88 88 ILE A CA 1
ATOM 666 C C . ILE A 1 88 ? 0.156 4.491 -1.424 1.00 95.88 88 ILE A C 1
ATOM 668 O O . ILE A 1 88 ? -0.556 4.414 -0.425 1.00 95.88 88 ILE A O 1
ATOM 672 N N . ALA A 1 89 ? 1.090 5.440 -1.544 1.00 95.69 89 ALA A N 1
ATOM 673 C CA . ALA A 1 89 ? 1.390 6.393 -0.473 1.00 95.69 89 ALA A CA 1
ATOM 674 C C . ALA A 1 89 ? 0.176 7.258 -0.077 1.00 95.69 89 ALA A C 1
ATOM 676 O O . ALA A 1 89 ? -0.007 7.574 1.098 1.00 95.69 89 ALA A O 1
ATOM 677 N N . ARG A 1 90 ? -0.670 7.651 -1.040 1.00 96.56 90 ARG A N 1
ATOM 678 C CA . ARG A 1 90 ? -1.914 8.391 -0.765 1.00 96.56 90 ARG A CA 1
ATOM 679 C C . ARG A 1 90 ? -2.971 7.527 -0.083 1.00 96.56 90 ARG A C 1
ATOM 681 O O . ARG A 1 90 ? -3.669 8.039 0.784 1.00 96.56 90 ARG A O 1
ATOM 688 N N . LEU A 1 91 ? -3.092 6.256 -0.461 1.00 95.19 91 LEU A N 1
ATOM 689 C CA . LEU A 1 91 ? -4.030 5.320 0.159 1.00 95.19 91 LEU A CA 1
ATOM 690 C C . LEU A 1 91 ? -3.632 5.011 1.605 1.00 95.19 91 LEU A C 1
ATOM 692 O O . LEU A 1 91 ? -4.487 5.048 2.482 1.00 95.19 91 LEU A O 1
ATOM 696 N N . PHE A 1 92 ? -2.338 4.823 1.883 1.00 92.62 92 PHE A N 1
ATOM 697 C CA . PHE A 1 92 ? -1.845 4.639 3.253 1.00 92.62 92 PHE A CA 1
ATOM 698 C C . PHE A 1 92 ? -2.236 5.789 4.187 1.00 92.62 92 PHE A C 1
ATOM 700 O O . PHE A 1 92 ? -2.597 5.548 5.332 1.00 92.62 92 PHE A O 1
ATOM 707 N N . LYS A 1 93 ? -2.243 7.033 3.695 1.00 91.44 93 LYS A N 1
ATOM 708 C CA . LYS A 1 93 ? -2.668 8.203 4.484 1.00 91.44 93 LYS A CA 1
ATOM 709 C C . LYS A 1 93 ? -4.154 8.202 4.860 1.00 91.44 93 LYS A C 1
ATOM 711 O O . LYS A 1 93 ? -4.546 8.999 5.702 1.00 91.44 93 LYS A O 1
ATOM 716 N N . GLN A 1 94 ? -4.980 7.375 4.219 1.00 90.62 94 GLN A N 1
ATOM 717 C CA . GLN A 1 94 ? -6.406 7.253 4.541 1.00 90.62 94 GLN A CA 1
ATOM 718 C C . GLN A 1 94 ? -6.669 6.236 5.656 1.00 90.62 94 GLN A C 1
ATOM 720 O O . GLN A 1 94 ? -7.781 6.186 6.176 1.00 90.62 94 GLN A O 1
ATOM 725 N N . ILE A 1 95 ? -5.670 5.430 6.025 1.00 87.81 95 ILE A N 1
ATOM 726 C CA . ILE A 1 95 ? -5.769 4.535 7.174 1.00 87.81 95 ILE A CA 1
ATOM 727 C C . ILE A 1 95 ? -5.588 5.373 8.435 1.00 87.81 95 ILE A C 1
ATOM 729 O O . ILE A 1 95 ? -4.531 5.969 8.645 1.00 87.81 95 ILE A O 1
ATOM 733 N N . SER A 1 96 ? -6.627 5.425 9.267 1.00 77.50 96 SER A N 1
ATOM 734 C CA . SER A 1 96 ? -6.547 6.134 10.535 1.00 77.50 96 SER A CA 1
ATOM 735 C C . SER A 1 96 ? -5.736 5.319 11.534 1.00 77.50 96 SER A C 1
ATOM 737 O O . SER A 1 96 ? -6.022 4.153 11.789 1.00 77.50 96 SER A O 1
ATOM 739 N N . THR A 1 97 ? -4.737 5.952 12.140 1.00 74.62 97 THR A N 1
ATOM 740 C CA . THR A 1 97 ? -4.043 5.424 13.323 1.00 74.62 97 THR A CA 1
ATOM 741 C C . THR A 1 97 ? -4.548 6.085 14.605 1.00 74.62 97 THR A C 1
ATOM 743 O O . THR A 1 97 ? -3.983 5.878 15.677 1.00 74.62 97 THR A O 1
ATOM 746 N N . GLU A 1 98 ? -5.578 6.930 14.505 1.00 67.69 98 GLU A N 1
ATOM 747 C CA . GLU A 1 98 ? -6.136 7.626 15.652 1.00 67.69 98 GLU A CA 1
ATOM 748 C C . GLU A 1 98 ? -7.025 6.708 16.485 1.00 67.69 98 GLU A C 1
ATOM 750 O O . GLU A 1 98 ? -7.774 5.856 15.999 1.00 67.69 98 GLU A O 1
ATOM 755 N N . VAL A 1 99 ? -6.987 6.948 17.789 1.00 63.22 99 VAL A N 1
ATOM 756 C CA . VAL A 1 99 ? -7.866 6.307 18.753 1.00 63.22 99 VAL A CA 1
ATOM 757 C C . VAL A 1 99 ? -9.271 6.893 18.611 1.00 63.22 99 VAL A C 1
ATOM 759 O O . VAL A 1 99 ? -9.603 7.907 19.220 1.00 63.22 99 VAL A O 1
ATOM 762 N N . ALA A 1 100 ? -10.122 6.231 17.828 1.00 62.97 100 ALA A N 1
ATOM 763 C CA . ALA A 1 100 ? -11.533 6.589 17.770 1.00 62.97 100 ALA A CA 1
ATOM 764 C C . ALA A 1 100 ? -12.216 6.370 19.142 1.00 62.97 100 ALA A C 1
ATOM 766 O O . ALA A 1 100 ? -11.871 5.414 19.857 1.00 62.97 100 ALA A O 1
ATOM 767 N N . PRO A 1 101 ? -13.194 7.220 19.519 1.00 66.69 101 PRO A N 1
ATOM 768 C CA . PRO A 1 101 ? -13.995 7.020 20.722 1.00 66.69 101 PRO A CA 1
ATOM 769 C C . PRO A 1 101 ? -14.763 5.687 20.664 1.00 66.69 101 PRO A C 1
ATOM 771 O O . PRO A 1 101 ? -15.078 5.195 19.576 1.00 66.69 101 PRO A O 1
ATOM 774 N N . PRO A 1 102 ? -15.073 5.078 21.824 1.00 68.62 102 PRO A N 1
ATOM 775 C CA . PRO A 1 102 ? -15.698 3.763 21.874 1.00 68.62 102 PRO A CA 1
ATOM 776 C C . PRO A 1 102 ? -17.051 3.759 21.151 1.00 68.62 102 PRO A C 1
ATOM 778 O O . PRO A 1 102 ? -17.952 4.539 21.458 1.00 68.62 102 PRO A O 1
ATOM 781 N N . LEU A 1 103 ? -17.190 2.852 20.182 1.00 73.44 103 LEU A N 1
ATOM 782 C CA . LEU A 1 103 ? -18.429 2.639 19.438 1.00 73.44 103 LEU A CA 1
ATOM 783 C C . LEU A 1 103 ? -19.503 1.987 20.319 1.00 73.44 103 LEU A C 1
ATOM 785 O O . LEU A 1 103 ? -19.209 1.179 21.201 1.00 73.44 103 LEU A O 1
ATOM 789 N N . SER A 1 104 ? -20.774 2.267 20.016 1.00 83.00 104 SER A N 1
ATOM 790 C CA . SER A 1 104 ? -21.894 1.544 20.627 1.00 83.00 104 SER A CA 1
ATOM 791 C C . SER A 1 104 ? -21.869 0.052 20.250 1.00 83.00 104 SER A C 1
ATOM 793 O O . SER A 1 104 ? -21.396 -0.325 19.173 1.00 83.00 104 SER A O 1
ATOM 795 N N . VAL A 1 105 ? -22.446 -0.808 21.098 1.00 80.94 105 VAL A N 1
ATOM 796 C CA . VAL A 1 105 ? -22.533 -2.266 20.858 1.00 80.94 105 VAL A CA 1
ATOM 797 C C . VAL A 1 105 ? -23.196 -2.587 19.509 1.00 80.94 105 VAL A C 1
ATOM 799 O O . VAL A 1 105 ? -22.776 -3.511 18.808 1.00 80.94 105 VAL A O 1
ATOM 802 N N . THR A 1 106 ? -24.202 -1.801 19.114 1.00 83.38 106 THR A N 1
ATOM 803 C CA . THR A 1 106 ? -24.900 -1.941 17.828 1.00 83.38 106 THR A CA 1
ATOM 804 C C . THR A 1 106 ? -23.985 -1.605 16.652 1.00 83.38 106 THR A C 1
ATOM 806 O O . THR A 1 106 ? -23.888 -2.393 15.709 1.00 83.38 106 THR A O 1
ATOM 809 N N . SER A 1 107 ? -23.261 -0.482 16.727 1.00 79.88 107 SER A N 1
ATOM 810 C CA . SER A 1 107 ? -22.296 -0.062 15.701 1.00 79.88 107 SER A CA 1
ATOM 811 C C . SER A 1 107 ? -21.189 -1.103 15.516 1.00 79.88 107 SER A C 1
ATOM 813 O O . SER A 1 107 ? -20.824 -1.446 14.393 1.00 79.88 107 SER A O 1
ATOM 815 N N . LEU A 1 108 ? -20.716 -1.679 16.620 1.00 79.88 108 LEU A N 1
ATOM 816 C CA . LEU A 1 108 ? -19.668 -2.691 16.624 1.00 79.88 108 LEU A CA 1
ATOM 817 C C . LEU A 1 108 ? -20.138 -4.029 16.019 1.00 79.88 108 LEU A C 1
ATOM 819 O O . LEU A 1 108 ? -19.403 -4.659 15.258 1.00 79.88 108 LEU A O 1
ATOM 823 N N . LYS A 1 109 ? -21.388 -4.450 16.270 1.00 80.94 109 LYS A N 1
ATOM 824 C CA . LYS A 1 109 ? -21.998 -5.609 15.585 1.00 80.94 109 LYS A CA 1
ATOM 825 C C . LYS A 1 109 ? -22.123 -5.388 14.077 1.00 80.94 109 LYS A C 1
ATOM 827 O O . LYS A 1 109 ? -21.784 -6.290 13.313 1.00 80.94 109 LYS A O 1
ATOM 832 N N . ALA A 1 110 ? -22.580 -4.210 13.652 1.00 79.81 110 ALA A N 1
ATOM 833 C CA . ALA A 1 110 ? -22.715 -3.876 12.234 1.00 79.81 110 ALA A CA 1
ATOM 834 C C . ALA A 1 110 ? -21.354 -3.893 11.517 1.00 79.81 110 ALA A C 1
ATOM 836 O O . ALA A 1 110 ? -21.220 -4.507 10.458 1.00 79.81 110 ALA A O 1
ATOM 837 N N . GLN A 1 111 ? -20.323 -3.312 12.138 1.00 80.38 111 GLN A N 1
ATOM 838 C CA . GLN A 1 111 ? -18.954 -3.325 11.620 1.00 80.38 111 GLN A CA 1
ATOM 839 C C . GLN A 1 111 ? -18.406 -4.755 11.498 1.00 80.38 111 GLN A C 1
ATOM 841 O O . GLN A 1 111 ? -17.900 -5.141 10.445 1.00 80.38 111 GLN A O 1
ATOM 846 N N . ARG A 1 112 ? -18.580 -5.591 12.531 1.00 79.75 112 ARG A N 1
ATOM 847 C CA . ARG A 1 112 ? -18.182 -7.010 12.487 1.00 79.75 112 ARG A CA 1
ATOM 848 C C . ARG A 1 112 ? -18.904 -7.786 11.380 1.00 79.75 112 ARG A C 1
ATOM 850 O O . ARG A 1 112 ? -18.276 -8.585 10.688 1.00 79.75 112 ARG A O 1
ATOM 857 N N . ALA A 1 113 ? -20.198 -7.538 11.178 1.00 78.69 113 ALA A N 1
ATOM 858 C CA . ALA A 1 113 ? -20.968 -8.174 10.112 1.00 78.69 113 ALA A CA 1
ATOM 859 C C . ALA A 1 113 ? -20.461 -7.773 8.716 1.00 78.69 113 ALA A C 1
ATOM 861 O O . ALA A 1 113 ? -20.290 -8.645 7.862 1.00 78.69 113 ALA A O 1
ATOM 862 N N . ALA A 1 114 ? -20.150 -6.492 8.496 1.00 75.44 114 ALA A N 1
ATOM 863 C CA . ALA A 1 114 ? -19.538 -6.020 7.253 1.00 75.44 114 ALA A CA 1
ATOM 864 C C . ALA A 1 114 ? -18.164 -6.679 7.013 1.00 75.44 114 ALA A C 1
ATOM 866 O O . ALA A 1 114 ? -17.909 -7.214 5.932 1.00 75.44 114 ALA A O 1
ATOM 867 N N . ASN A 1 115 ? -17.331 -6.759 8.054 1.00 73.75 115 ASN A N 1
ATOM 868 C CA . ASN A 1 115 ? -16.000 -7.373 7.994 1.00 73.75 115 ASN A CA 1
ATOM 869 C C . ASN A 1 115 ? -16.024 -8.886 7.720 1.00 73.75 115 ASN A C 1
ATOM 871 O O . ASN A 1 115 ? -15.095 -9.419 7.117 1.00 73.75 115 ASN A O 1
ATOM 875 N N . SER A 1 116 ? -17.087 -9.594 8.112 1.00 75.00 116 SER A N 1
ATOM 876 C CA . SER A 1 116 ? -17.209 -11.045 7.888 1.00 75.00 116 SER A CA 1
ATOM 877 C C . SER A 1 116 ? -17.188 -11.450 6.404 1.00 75.00 116 SER A C 1
ATOM 879 O O . SER A 1 116 ? -16.866 -12.593 6.076 1.00 75.00 116 SER A O 1
ATOM 881 N N . ARG A 1 117 ? -17.541 -10.535 5.492 1.00 64.69 117 ARG A N 1
ATOM 882 C CA . ARG A 1 117 ? -17.477 -10.762 4.038 1.00 64.69 117 ARG A CA 1
ATOM 883 C C . ARG A 1 117 ? -16.025 -10.850 3.565 1.00 64.69 117 ARG A C 1
ATOM 885 O O . ARG A 1 117 ? -15.651 -11.825 2.929 1.00 64.69 117 ARG A O 1
ATOM 892 N N . TRP A 1 118 ? -15.199 -9.916 4.018 1.00 63.56 118 TRP A N 1
ATOM 893 C CA . TRP A 1 118 ? -13.770 -9.852 3.715 1.00 63.56 118 TRP A CA 1
ATOM 894 C C . TRP A 1 118 ? -12.970 -10.995 4.344 1.00 63.56 118 TRP A C 1
ATOM 896 O O . TRP A 1 118 ? -12.097 -11.570 3.699 1.00 63.56 118 TRP A O 1
ATOM 906 N N . ASN A 1 119 ? -13.300 -11.393 5.579 1.00 63.00 119 ASN A N 1
ATOM 907 C CA . ASN A 1 119 ? -12.666 -12.561 6.201 1.00 63.00 119 ASN A CA 1
ATOM 908 C C . ASN A 1 119 ? -12.921 -13.844 5.397 1.00 63.00 119 ASN A C 1
ATOM 910 O O . ASN A 1 119 ? -12.023 -14.671 5.276 1.00 63.00 119 ASN A O 1
ATOM 914 N N . ARG A 1 120 ? -14.112 -14.004 4.803 1.00 65.62 120 ARG A N 1
ATOM 915 C CA . ARG A 1 120 ? -14.405 -15.147 3.925 1.00 65.62 120 ARG A CA 1
ATOM 916 C C . ARG A 1 120 ? -13.570 -15.125 2.646 1.00 65.62 120 ARG A C 1
ATOM 918 O O . ARG A 1 120 ? -13.099 -16.178 2.239 1.00 65.62 120 ARG A O 1
ATOM 925 N N . GLU A 1 121 ? -13.334 -13.956 2.055 1.00 61.03 121 GLU A N 1
ATOM 926 C CA . GLU A 1 121 ? -12.458 -13.820 0.881 1.00 61.03 121 GLU A CA 1
ATOM 927 C C . GLU A 1 121 ? -10.984 -14.120 1.200 1.00 61.03 121 GLU A C 1
ATOM 929 O O . GLU A 1 121 ? -10.317 -14.766 0.394 1.00 61.03 121 GLU A O 1
ATOM 934 N N . ARG A 1 122 ? -10.485 -13.717 2.382 1.00 57.59 122 ARG A N 1
ATOM 935 C CA . ARG A 1 122 ? -9.149 -14.110 2.885 1.00 57.59 122 ARG A CA 1
ATOM 936 C C . ARG A 1 122 ? -9.041 -15.629 3.032 1.00 57.59 122 ARG A C 1
ATOM 938 O O . ARG A 1 122 ? -8.106 -16.225 2.512 1.00 57.59 122 ARG A O 1
ATOM 945 N N . MET A 1 123 ? -10.013 -16.253 3.699 1.00 57.12 123 MET A N 1
ATOM 946 C CA . MET A 1 123 ? -10.002 -17.701 3.956 1.00 57.12 123 MET A CA 1
ATOM 947 C C . MET A 1 123 ? -10.179 -18.531 2.677 1.00 57.12 123 MET A C 1
ATOM 949 O O . MET A 1 123 ? -9.592 -19.597 2.566 1.00 57.12 123 MET A O 1
ATOM 953 N N . ALA A 1 124 ? -10.932 -18.039 1.689 1.00 57.44 124 ALA A N 1
ATOM 954 C CA . ALA A 1 124 ? -11.097 -18.710 0.398 1.00 57.44 124 ALA A CA 1
ATOM 955 C C . ALA A 1 124 ? -9.832 -18.683 -0.482 1.00 57.44 124 ALA A C 1
ATOM 957 O O . ALA A 1 124 ? -9.743 -19.450 -1.435 1.00 57.44 124 ALA A O 1
ATOM 958 N N . LYS A 1 125 ? -8.876 -17.789 -0.195 1.00 48.56 125 LYS A N 1
ATOM 959 C CA . LYS A 1 125 ? -7.622 -17.632 -0.951 1.00 48.56 125 LYS A CA 1
ATOM 960 C C . LYS A 1 125 ? -6.401 -18.246 -0.252 1.00 48.56 125 LYS A C 1
ATOM 962 O O . LYS A 1 125 ? -5.350 -18.319 -0.877 1.00 48.56 125 LYS A O 1
ATOM 967 N N . GLY A 1 126 ? -6.530 -18.646 1.016 1.00 40.41 126 GLY A N 1
ATOM 968 C CA . GLY A 1 126 ? -5.450 -19.191 1.851 1.00 40.41 126 GLY A CA 1
ATOM 969 C C . GLY A 1 126 ? -5.650 -20.645 2.294 1.00 40.41 126 GLY A C 1
ATOM 970 O O . GLY A 1 126 ? -5.063 -21.039 3.299 1.00 40.41 126 GLY A O 1
ATOM 971 N N . GLY A 1 127 ? -6.506 -21.403 1.600 1.00 36.62 127 GLY A N 1
ATOM 972 C CA . GLY A 1 127 ? -6.739 -22.836 1.813 1.00 36.62 127 GLY A CA 1
ATOM 973 C C . GLY A 1 127 ? -6.276 -23.666 0.629 1.00 36.62 127 GLY A C 1
ATOM 974 O O . GLY A 1 127 ? -6.451 -23.182 -0.512 1.00 36.62 127 GLY A O 1
#

Sequence (127 aa):
MGWSRYAAGMAKTIAAQELLSALDEELAASAKRDGRDLVWSAAEREVLGMIGDAVDRREELSAAYEACQTISTRLKIATELRLTEQAIARLFKQISTEVAPPLSVTSLKAQRAANSRWNRERMAKGG

pLDDT: mean 83.01, std 16.67, range [33.38, 98.38]

Radius of gyration: 17.6 Å; chains: 1; bounding box: 39×31×54 Å

Organism: NCBI:txid153971

Foldseek 3Di:
DDPDDDDPDDDQDPQLVVVLVVVLVVLQVVQVVVVHGDADALVLVVLSVVLSVLVSVLVVLVVVLVPDDDPVVNVVSVVVNVVSVVVNVVSVVVDDSDDDDDDDPVVSVVRVVSCVVVVVVVVVNVD